Pr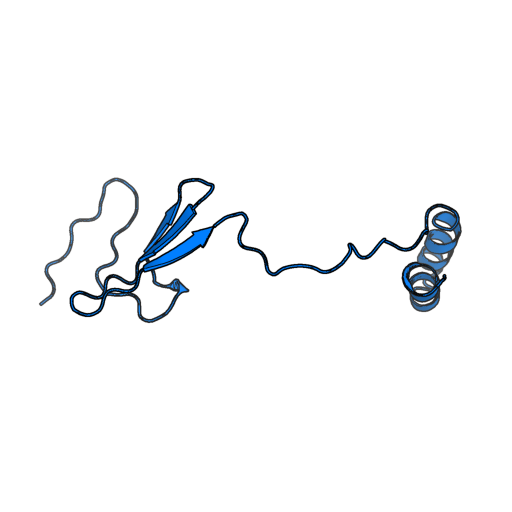otein AF-X1GRC4-F1 (afdb_monomer)

Solvent-accessible surface area (backbone atoms only — not comparable to full-atom values): 6067 Å² total; per-residue (Å²): 132,83,78,83,78,81,81,61,99,69,85,81,82,80,93,64,55,34,90,51,82,88,59,27,52,74,50,68,80,82,50,47,36,39,32,38,23,66,32,96,91,67,68,49,73,50,75,47,49,80,81,77,66,78,89,71,72,82,80,83,75,76,65,88,44,80,91,41,50,67,60,38,48,52,28,48,79,71,70,37,52,71,60,26,48,46,58,62,73,66,60,127

Nearest PDB structures (foldseek):
  7kmq-assembly1_B  TM=8.009E-01  e=9.286E-03  Xanthomonas citri pv. citri str. 306
  7kmq-assembly1_A  TM=8.058E-01  e=2.765E-02  Xanthomonas citri pv. citri str. 306
  4ufc-assembly2_B  TM=7.988E-01  e=2.948E-02  Bacteroides ovatus
  2rdy-assembly1_B  TM=7.807E-01  e=5.972E-02  Halalkalibacteri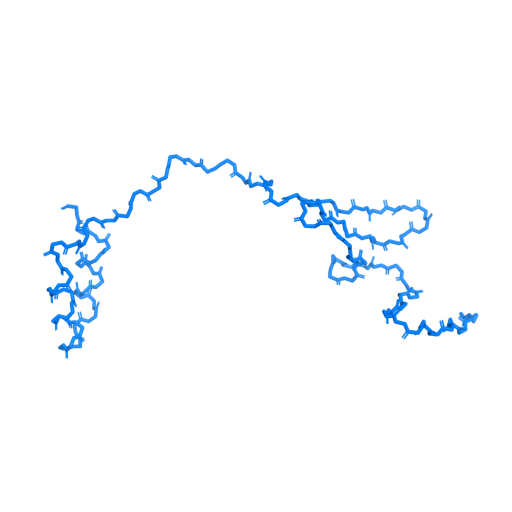um halodurans C-125
  1iw7-assembly1_D  TM=3.473E-01  e=7.843E+00  Thermus thermophilus

Mean predicted aligned error: 7.85 Å

pLDDT: mean 90.83, std 9.71, range [46.56, 98.38]

Organism: NCBI:txid412755

Structure (mmCIF, N/CA/C/O backbone):
data_AF-X1GRC4-F1
#
_entry.id   AF-X1GRC4-F1
#
loop_
_atom_site.group_PDB
_atom_site.id
_atom_site.type_symbol
_atom_site.label_atom_id
_atom_site.label_alt_id
_atom_site.label_comp_id
_atom_site.label_asym_id
_atom_site.label_entity_id
_atom_site.label_seq_id
_atom_site.pdbx_PDB_ins_code
_atom_site.Cartn_x
_atom_site.Cartn_y
_atom_site.Cartn_z
_atom_site.occupancy
_atom_site.B_iso_or_equiv
_atom_site.auth_seq_id
_atom_site.auth_comp_id
_atom_site.auth_asym_id
_atom_site.auth_atom_id
_atom_site.pdbx_PDB_model_num
ATOM 1 N N . ALA A 1 1 ? -1.061 6.435 37.861 1.00 46.56 1 ALA A N 1
ATOM 2 C CA . ALA A 1 1 ? 0.019 5.495 37.507 1.00 46.56 1 ALA A CA 1
ATOM 3 C C . ALA A 1 1 ? -0.583 4.443 36.590 1.00 46.56 1 ALA A C 1
ATOM 5 O O . ALA A 1 1 ? -1.521 3.775 37.004 1.00 46.56 1 ALA A O 1
ATOM 6 N N . THR A 1 2 ? -0.147 4.371 35.334 1.00 59.56 2 THR A N 1
ATOM 7 C CA . THR A 1 2 ? -0.648 3.377 34.377 1.00 59.56 2 THR A CA 1
ATOM 8 C C . THR A 1 2 ? -0.198 2.000 34.852 1.00 59.56 2 THR A C 1
ATOM 10 O O . THR A 1 2 ? 0.999 1.786 35.037 1.00 59.56 2 THR A O 1
ATOM 13 N N . ALA A 1 3 ? -1.138 1.095 35.126 1.00 73.12 3 ALA A N 1
ATOM 14 C CA . ALA A 1 3 ? -0.802 -0.279 35.480 1.00 73.12 3 ALA A CA 1
ATOM 15 C C . ALA A 1 3 ? 0.035 -0.898 34.349 1.00 73.12 3 ALA A C 1
ATOM 17 O O . ALA A 1 3 ? -0.288 -0.730 33.172 1.00 73.12 3 ALA A O 1
ATOM 18 N N . GLN A 1 4 ? 1.126 -1.578 34.700 1.00 75.50 4 GLN A N 1
ATOM 19 C CA . GLN A 1 4 ? 1.993 -2.219 33.718 1.00 75.50 4 GLN A CA 1
ATOM 20 C C . GLN A 1 4 ? 1.226 -3.364 33.047 1.00 75.50 4 GLN A C 1
ATOM 22 O O . GLN A 1 4 ? 0.847 -4.337 33.700 1.00 75.50 4 GLN A O 1
ATOM 27 N N . LEU A 1 5 ? 0.961 -3.229 31.746 1.00 82.56 5 LEU A N 1
ATOM 28 C CA . LEU A 1 5 ? 0.257 -4.244 30.968 1.00 82.56 5 LEU A CA 1
ATOM 29 C C . LEU A 1 5 ? 1.178 -5.452 30.757 1.00 82.56 5 LEU A C 1
ATOM 31 O O . LEU A 1 5 ? 2.342 -5.301 30.386 1.00 82.56 5 LEU A O 1
ATOM 35 N N . LYS A 1 6 ? 0.662 -6.658 31.008 1.00 88.81 6 LYS A N 1
ATOM 36 C CA . LYS A 1 6 ? 1.408 -7.903 30.799 1.00 88.81 6 LYS A CA 1
ATOM 37 C C . LYS A 1 6 ? 1.619 -8.123 29.302 1.00 88.81 6 LYS A C 1
ATOM 39 O O . LYS A 1 6 ? 0.639 -8.225 28.571 1.00 88.81 6 LYS A O 1
ATOM 44 N N . SER A 1 7 ? 2.871 -8.250 28.867 1.00 88.88 7 SER A N 1
ATOM 45 C CA . SER A 1 7 ? 3.199 -8.543 27.468 1.00 88.88 7 SER A CA 1
ATOM 46 C C . SER A 1 7 ? 2.559 -9.858 26.994 1.00 88.88 7 SER A C 1
ATOM 48 O O . SER A 1 7 ? 2.536 -10.831 27.759 1.00 88.88 7 SER A O 1
ATOM 50 N N . PRO A 1 8 ? 2.048 -9.913 25.751 1.00 92.00 8 PRO A N 1
ATOM 51 C CA . PRO A 1 8 ? 1.453 -11.120 25.201 1.00 92.00 8 PRO A CA 1
ATOM 52 C C . PRO A 1 8 ? 2.546 -12.123 24.804 1.00 92.00 8 PRO A C 1
ATOM 54 O O . PRO A 1 8 ? 3.692 -11.744 24.570 1.00 92.00 8 PRO A O 1
ATOM 57 N N . GLU A 1 9 ? 2.190 -13.405 24.686 1.00 96.06 9 GLU A N 1
ATOM 58 C CA . GLU A 1 9 ? 3.106 -14.438 24.169 1.00 96.06 9 GLU A CA 1
ATOM 59 C C . GLU A 1 9 ? 3.509 -14.157 22.709 1.00 96.06 9 GLU A C 1
ATOM 61 O O . GLU A 1 9 ? 4.629 -14.450 22.297 1.00 96.06 9 GLU A O 1
ATOM 66 N N . ARG A 1 10 ? 2.596 -13.565 21.924 1.00 94.75 10 ARG A N 1
ATOM 67 C CA . ARG A 1 10 ? 2.814 -13.155 20.530 1.00 94.75 10 ARG A CA 1
ATOM 68 C C . ARG A 1 10 ? 2.147 -11.812 20.251 1.00 94.75 10 ARG A C 1
ATOM 70 O O . ARG A 1 10 ? 1.064 -11.543 20.764 1.00 94.75 10 ARG A O 1
ATOM 77 N N . GLY A 1 11 ? 2.765 -11.013 19.384 1.00 90.56 11 GLY A N 1
ATOM 78 C CA . GLY A 1 11 ? 2.280 -9.683 19.015 1.00 90.56 11 GLY A CA 1
ATOM 79 C C . GLY A 1 11 ? 2.819 -8.592 19.938 1.00 90.56 11 GLY A C 1
ATOM 80 O O . GLY A 1 11 ? 3.927 -8.703 20.458 1.00 90.56 11 GLY A O 1
ATOM 81 N N . PHE A 1 12 ? 2.046 -7.525 20.120 1.00 90.88 12 PHE A N 1
ATOM 82 C CA . PHE A 1 12 ? 2.429 -6.383 20.946 1.00 90.88 12 PHE A CA 1
ATOM 83 C C . PHE A 1 12 ? 1.203 -5.734 21.592 1.00 90.88 12 PHE A C 1
ATOM 85 O O . PHE A 1 12 ? 0.063 -6.077 21.283 1.00 90.88 12 PHE A O 1
ATOM 92 N N . ILE A 1 13 ? 1.453 -4.799 22.505 1.00 90.12 13 ILE A N 1
ATOM 93 C CA . ILE A 1 13 ? 0.430 -3.984 23.159 1.00 90.12 13 ILE A CA 1
ATOM 94 C C . ILE A 1 13 ? 0.732 -2.524 22.855 1.00 90.12 13 ILE A C 1
ATOM 96 O O . ILE A 1 13 ? 1.853 -2.073 23.092 1.00 90.12 13 ILE A O 1
ATOM 100 N N . SER A 1 1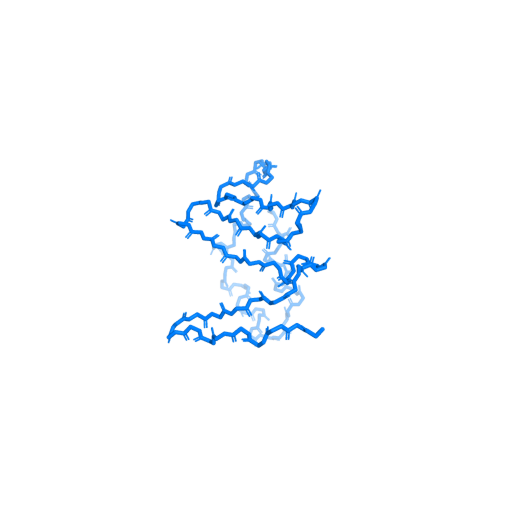4 ? -0.278 -1.782 22.403 1.00 89.88 14 SER A N 1
ATOM 101 C CA . SER A 1 14 ? -0.262 -0.325 22.502 1.00 89.88 14 SER A CA 1
ATOM 102 C C . SER A 1 14 ? -0.991 0.094 23.775 1.00 89.88 14 SER A C 1
ATOM 104 O O . SER A 1 14 ? -2.105 -0.349 24.041 1.00 89.88 14 SER A O 1
ATOM 106 N N . SER A 1 15 ? -0.335 0.916 24.592 1.00 90.06 15 SER A N 1
ATOM 107 C CA . SER A 1 15 ? -0.893 1.430 25.854 1.00 90.06 15 SER A CA 1
ATOM 108 C C . SER A 1 15 ? -1.417 2.862 25.740 1.00 90.06 15 SER A C 1
ATOM 110 O O . SER A 1 15 ? -1.909 3.416 26.724 1.00 90.06 15 SER A O 1
ATOM 112 N N . LYS A 1 16 ? -1.297 3.467 24.555 1.00 91.94 16 LYS A N 1
ATOM 113 C CA . LYS A 1 16 ? -1.749 4.824 24.258 1.00 91.94 16 LYS A CA 1
ATOM 114 C C . LYS A 1 16 ? -2.558 4.820 22.956 1.00 91.94 16 LYS A C 1
ATOM 116 O O . LYS A 1 16 ? -2.230 4.035 22.065 1.00 91.94 16 LYS A O 1
ATOM 121 N N . PRO A 1 17 ? -3.590 5.671 22.840 1.00 94.94 17 PRO A N 1
ATOM 122 C CA . PRO A 1 17 ? -4.224 5.938 21.554 1.00 94.94 17 PRO A CA 1
ATOM 123 C C . PRO A 1 17 ? -3.188 6.438 20.543 1.00 94.94 17 PRO A C 1
ATOM 125 O O . PRO A 1 17 ? -2.249 7.128 20.938 1.00 94.94 17 PRO A O 1
ATOM 128 N N . GLY A 1 18 ? -3.377 6.116 19.266 1.00 94.81 18 GLY A N 1
ATOM 129 C CA . GLY A 1 18 ? -2.558 6.672 18.194 1.00 94.81 18 GLY A CA 1
ATOM 130 C C . GLY A 1 18 ? -2.864 8.157 17.989 1.00 94.81 18 GLY A C 1
ATOM 131 O O . GLY A 1 18 ? -4.029 8.570 17.979 1.00 94.81 18 GLY A O 1
ATOM 132 N N . GLU A 1 19 ? -1.823 8.966 17.827 1.00 94.19 19 GLU A N 1
ATOM 133 C CA . GLU A 1 19 ? -1.929 10.386 17.483 1.00 94.19 19 GLU A CA 1
ATOM 134 C C . GLU A 1 19 ? -1.815 10.606 15.971 1.00 94.19 19 GLU A C 1
ATOM 136 O O . GLU A 1 19 ? -2.509 11.469 15.425 1.00 94.19 19 GLU A O 1
ATOM 141 N N . THR A 1 20 ? -1.004 9.790 15.290 1.00 95.88 20 THR A N 1
ATOM 142 C CA . THR A 1 20 ? -0.845 9.793 13.828 1.00 95.88 20 THR A CA 1
ATOM 143 C C . THR A 1 20 ? -1.269 8.465 13.212 1.00 95.88 20 THR A C 1
ATOM 145 O O . THR A 1 20 ? -1.436 7.457 13.897 1.00 95.88 20 THR A O 1
ATOM 148 N N . TRP A 1 21 ? -1.448 8.451 11.891 1.00 94.81 21 TRP A N 1
ATOM 149 C CA . TRP A 1 21 ? -1.868 7.255 11.164 1.00 94.81 21 TRP A CA 1
ATOM 150 C C . TRP A 1 21 ? -0.911 6.068 11.378 1.00 94.81 21 TRP A C 1
ATOM 152 O O . TRP A 1 21 ? -1.362 4.935 11.525 1.00 94.81 21 TRP A O 1
ATOM 162 N N . GLU A 1 22 ? 0.395 6.324 11.442 1.00 95.62 22 GLU A N 1
ATOM 163 C CA . GLU A 1 22 ? 1.454 5.321 11.611 1.00 95.62 22 GLU A CA 1
ATOM 164 C C . GLU A 1 22 ? 1.422 4.625 12.980 1.00 95.62 22 GLU A C 1
ATOM 166 O O . GLU A 1 22 ? 1.966 3.532 13.126 1.00 95.62 22 GLU A O 1
ATOM 171 N N . GLU A 1 23 ? 0.798 5.249 13.978 1.00 95.69 23 GLU A N 1
ATOM 172 C CA . GLU A 1 23 ? 0.693 4.723 15.342 1.00 95.69 23 GLU A CA 1
ATOM 173 C C . GLU A 1 23 ? -0.550 3.849 15.557 1.00 95.69 23 GLU A C 1
ATOM 175 O O . GLU A 1 23 ? -0.695 3.220 16.609 1.00 95.69 23 GLU A O 1
ATOM 180 N N . GLY A 1 24 ? -1.462 3.815 14.583 1.00 95.50 24 GLY A N 1
ATOM 181 C CA . GLY A 1 24 ? -2.668 3.007 14.667 1.00 95.50 24 GLY A CA 1
ATOM 182 C C . GLY A 1 24 ? -2.378 1.501 14.614 1.00 95.50 24 GLY A C 1
ATOM 183 O O . GLY A 1 24 ? -1.368 1.026 14.085 1.00 95.50 24 GLY A O 1
ATOM 184 N N . LEU A 1 25 ? -3.282 0.718 15.201 1.00 96.50 25 LEU A N 1
ATOM 185 C CA . LEU A 1 25 ? -3.183 -0.739 15.203 1.00 96.50 25 LEU A CA 1
ATOM 186 C C . LEU A 1 25 ? -3.747 -1.296 13.897 1.00 96.50 25 LEU A C 1
ATOM 188 O O . LEU A 1 25 ? -4.944 -1.190 13.642 1.00 96.50 25 LEU A O 1
ATOM 192 N N . ILE A 1 26 ? -2.888 -1.919 13.092 1.00 95.62 26 ILE A N 1
ATOM 193 C CA . ILE A 1 26 ? -3.259 -2.437 11.773 1.00 95.62 26 ILE A CA 1
ATOM 194 C C . ILE A 1 26 ? -3.725 -3.893 11.867 1.00 95.62 26 ILE A C 1
ATOM 196 O O . ILE A 1 26 ? -3.067 -4.741 12.474 1.00 95.62 26 ILE A O 1
ATOM 200 N N . CYS A 1 27 ? -4.825 -4.208 11.188 1.00 96.44 27 CYS A N 1
ATOM 201 C CA . CYS A 1 27 ? -5.228 -5.574 10.872 1.00 96.44 27 CYS A CA 1
ATOM 202 C C . CYS A 1 27 ? -5.788 -5.667 9.444 1.00 96.44 27 CYS A C 1
ATOM 204 O O . CYS A 1 27 ? -6.107 -4.661 8.811 1.00 96.44 27 CYS A O 1
ATOM 206 N N . GLY A 1 28 ? -5.894 -6.884 8.908 1.00 97.50 28 GLY A N 1
ATOM 207 C CA . GLY A 1 28 ? -6.465 -7.096 7.582 1.00 97.50 28 GLY A CA 1
ATOM 208 C C . GLY A 1 28 ? -6.622 -8.567 7.224 1.00 97.50 28 GLY A C 1
ATOM 209 O O . GLY A 1 28 ? -5.996 -9.435 7.830 1.00 97.50 28 GLY A O 1
ATOM 210 N N . ASN A 1 29 ? -7.469 -8.837 6.231 1.00 98.06 29 ASN A N 1
ATOM 211 C CA . ASN A 1 29 ? -7.768 -10.191 5.744 1.00 98.06 29 ASN A CA 1
ATOM 212 C C . ASN A 1 29 ? -7.271 -10.450 4.308 1.00 98.06 29 ASN A C 1
ATOM 214 O O . ASN A 1 29 ? -7.689 -11.418 3.680 1.00 98.06 29 ASN A O 1
ATOM 218 N N . GLY A 1 30 ? -6.419 -9.569 3.781 1.00 97.44 30 GLY A N 1
ATOM 219 C CA . GLY A 1 30 ? -5.963 -9.577 2.389 1.00 97.44 30 GLY A CA 1
ATOM 220 C C . GLY A 1 30 ? -6.761 -8.632 1.490 1.00 97.44 30 GLY A C 1
ATOM 221 O O . GLY A 1 30 ? -6.153 -7.953 0.677 1.00 97.44 30 GLY A O 1
ATOM 222 N N . THR A 1 31 ? -8.075 -8.500 1.705 1.00 98.19 31 THR A N 1
ATOM 223 C CA . THR A 1 31 ? -8.953 -7.645 0.884 1.00 98.19 31 THR A CA 1
ATOM 224 C C . THR A 1 31 ? -9.294 -6.324 1.564 1.00 98.19 31 THR A C 1
ATOM 226 O O . THR A 1 31 ? -9.235 -5.267 0.938 1.00 98.19 31 THR A O 1
ATOM 229 N N . ILE A 1 32 ? -9.649 -6.369 2.847 1.00 98.25 32 ILE A N 1
ATOM 230 C CA . ILE A 1 32 ? -9.971 -5.206 3.674 1.00 98.25 32 ILE A CA 1
ATOM 231 C C .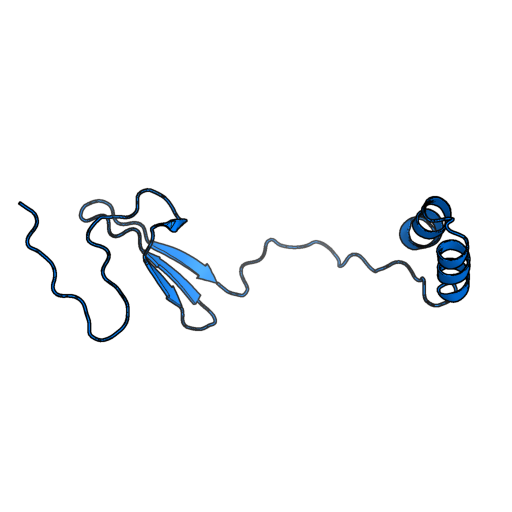 ILE A 1 32 ? -8.871 -5.051 4.718 1.00 98.25 32 ILE A C 1
ATOM 233 O O . ILE A 1 32 ? -8.492 -6.023 5.381 1.00 98.25 32 ILE A O 1
ATOM 237 N N . GLY A 1 33 ? -8.381 -3.825 4.866 1.00 98.12 33 GLY A N 1
ATOM 238 C CA . GLY A 1 33 ? -7.521 -3.413 5.967 1.00 98.12 33 GLY A CA 1
ATOM 239 C C . GLY A 1 33 ? -8.262 -2.472 6.910 1.00 98.12 33 GLY A C 1
ATOM 240 O O . GLY A 1 33 ? -9.145 -1.718 6.494 1.00 98.12 33 GLY A O 1
ATOM 241 N N . ALA A 1 34 ? -7.894 -2.511 8.184 1.00 98.00 34 ALA A N 1
ATOM 242 C CA . ALA A 1 34 ? -8.342 -1.559 9.185 1.00 98.00 34 ALA A CA 1
ATOM 243 C C . ALA A 1 34 ? -7.140 -1.054 9.982 1.00 98.00 34 ALA A C 1
ATOM 245 O O . ALA A 1 34 ? -6.253 -1.827 10.340 1.00 98.00 34 ALA A O 1
ATOM 246 N N . ASN A 1 35 ? -7.135 0.244 10.259 1.00 97.81 35 ASN A N 1
ATOM 247 C CA . ASN A 1 35 ? -6.172 0.899 11.128 1.00 97.81 35 ASN A CA 1
ATOM 248 C C . ASN A 1 35 ? -6.928 1.575 12.283 1.00 97.81 35 ASN A C 1
ATOM 250 O O . ASN A 1 35 ? -7.752 2.458 12.038 1.00 97.81 35 ASN A O 1
ATOM 254 N N . ILE A 1 36 ? -6.714 1.108 13.515 1.00 97.75 36 ILE A N 1
ATOM 255 C CA . ILE A 1 36 ? -7.500 1.485 14.699 1.00 97.75 36 ILE A CA 1
ATOM 256 C C . ILE A 1 36 ? -6.722 2.493 15.554 1.00 97.75 36 ILE A C 1
ATOM 258 O O . ILE A 1 36 ? -5.655 2.165 16.076 1.00 97.75 36 ILE A O 1
ATOM 262 N N . MET A 1 37 ? -7.287 3.687 15.764 1.00 97.56 37 MET A N 1
ATOM 263 C CA . MET A 1 37 ? -6.649 4.767 16.534 1.00 97.56 37 MET A CA 1
ATOM 264 C C . MET A 1 37 ? -6.820 4.629 18.056 1.00 97.56 37 MET A C 1
ATOM 266 O O . MET A 1 37 ? -6.054 5.218 18.817 1.00 97.56 37 MET A O 1
ATOM 270 N N . SER A 1 38 ? -7.758 3.801 18.520 1.00 96.19 38 SER A N 1
ATOM 271 C CA . SER A 1 38 ? -7.938 3.422 19.932 1.00 96.19 38 SER A CA 1
ATOM 272 C C . SER A 1 38 ? -8.254 4.608 20.857 1.00 96.19 38 SER A C 1
ATOM 274 O O . SER A 1 38 ? -7.713 4.707 21.961 1.00 96.19 38 SER A O 1
ATOM 276 N N . ARG A 1 39 ? -9.111 5.536 20.411 1.00 94.12 39 ARG A N 1
ATOM 277 C CA . ARG A 1 39 ? -9.510 6.754 21.142 1.00 94.12 39 ARG A CA 1
ATOM 278 C C . ARG A 1 39 ? -10.827 6.530 21.909 1.00 94.12 39 ARG A C 1
ATOM 280 O O . ARG A 1 39 ? -11.887 6.530 21.291 1.00 94.12 39 ARG A O 1
ATOM 287 N N . PRO A 1 40 ? -10.817 6.415 23.256 1.00 90.19 40 PRO A N 1
ATOM 288 C CA . PRO A 1 40 ? -11.964 5.893 24.017 1.00 90.19 40 PRO A CA 1
ATOM 289 C C . PRO A 1 40 ? -13.297 6.643 23.878 1.00 90.19 40 PRO A C 1
ATOM 291 O O . PRO A 1 40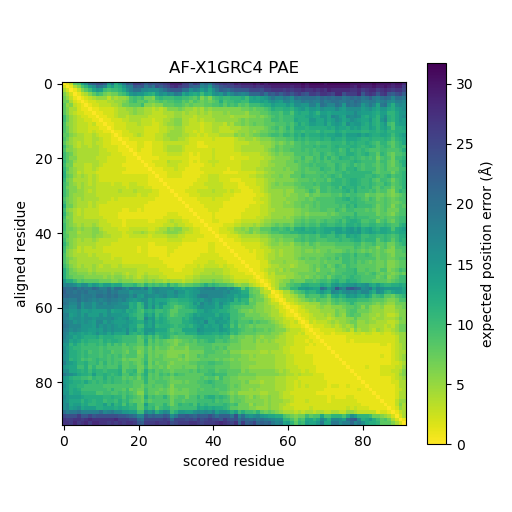 ? -14.349 6.030 24.026 1.00 90.19 40 PRO A O 1
ATOM 294 N N . LEU A 1 41 ? -13.263 7.960 23.653 1.00 95.50 41 LEU A N 1
ATOM 295 C CA . LEU A 1 41 ? -14.462 8.807 23.547 1.00 95.50 41 LEU A CA 1
ATOM 296 C C . LEU A 1 41 ? -14.716 9.324 22.125 1.00 95.50 41 LEU A C 1
ATOM 298 O O . LEU A 1 41 ? -15.739 9.961 21.895 1.00 95.50 41 LEU A O 1
ATOM 302 N N . ASP A 1 42 ? -13.788 9.081 21.201 1.00 95.25 42 ASP A N 1
ATOM 303 C CA . ASP A 1 42 ? -13.826 9.594 19.830 1.00 95.25 42 ASP A CA 1
ATOM 304 C C . ASP A 1 42 ? -13.005 8.676 18.919 1.00 95.25 42 ASP A C 1
ATOM 306 O O . ASP A 1 42 ? -11.903 9.002 18.471 1.00 95.25 42 ASP A O 1
ATOM 310 N N . GLU A 1 43 ? -13.496 7.448 18.763 1.00 95.81 43 GLU A N 1
ATOM 311 C CA . GLU A 1 43 ? -12.781 6.402 18.041 1.00 95.81 43 GLU A CA 1
ATOM 312 C C . GLU A 1 43 ? -12.720 6.705 16.543 1.00 95.81 43 GLU A C 1
ATOM 314 O O . GLU A 1 43 ? -13.689 7.154 15.933 1.00 95.81 43 GLU A O 1
ATOM 319 N N . THR A 1 44 ? -11.582 6.400 15.925 1.00 96.38 44 THR A N 1
ATOM 320 C CA . THR A 1 44 ? -11.406 6.494 14.479 1.00 96.38 44 THR A CA 1
ATOM 321 C C . THR A 1 44 ? -10.826 5.187 13.961 1.00 96.38 44 THR A C 1
ATOM 323 O O . THR A 1 44 ? -9.727 4.781 14.334 1.00 96.38 44 THR A O 1
ATOM 326 N N . ILE A 1 45 ? -11.559 4.545 13.052 1.00 97.50 45 ILE A N 1
ATOM 327 C CA . ILE A 1 45 ? -11.099 3.358 12.330 1.00 97.50 45 ILE A CA 1
ATOM 328 C C . ILE A 1 45 ? -10.971 3.730 10.860 1.00 97.50 45 ILE A C 1
ATOM 330 O O . ILE A 1 45 ? -11.955 4.073 10.204 1.00 97.50 45 ILE A O 1
ATOM 334 N N . ILE A 1 46 ? -9.752 3.656 10.341 1.00 97.81 46 ILE A N 1
ATOM 335 C CA . ILE A 1 46 ? -9.451 3.989 8.952 1.00 97.81 46 ILE A CA 1
ATOM 336 C C . ILE A 1 46 ? -9.483 2.695 8.151 1.00 97.81 46 ILE A C 1
ATOM 338 O O . ILE A 1 46 ? -8.700 1.780 8.405 1.00 97.81 46 ILE A O 1
ATOM 342 N N . LEU A 1 47 ? -10.411 2.613 7.200 1.00 98.06 47 LEU A N 1
ATOM 343 C CA . LEU A 1 47 ? -10.617 1.426 6.377 1.00 98.06 47 LEU A CA 1
ATOM 344 C C . LEU A 1 47 ? -9.918 1.568 5.029 1.00 98.06 47 LEU A C 1
ATOM 346 O O . LEU A 1 47 ? -9.974 2.616 4.385 1.00 98.06 47 LEU A O 1
ATOM 350 N N . THR A 1 48 ? -9.306 0.479 4.582 1.00 97.56 48 THR A N 1
ATOM 351 C CA . THR A 1 48 ? -8.724 0.346 3.247 1.00 97.56 48 THR A CA 1
ATOM 352 C C . THR A 1 48 ? -9.301 -0.879 2.547 1.00 97.56 48 THR A C 1
ATOM 354 O O . THR A 1 48 ? -9.768 -1.825 3.183 1.00 97.56 48 THR A O 1
ATOM 357 N N . HIS A 1 49 ? -9.284 -0.865 1.216 1.00 97.75 49 HIS A N 1
ATOM 358 C CA . 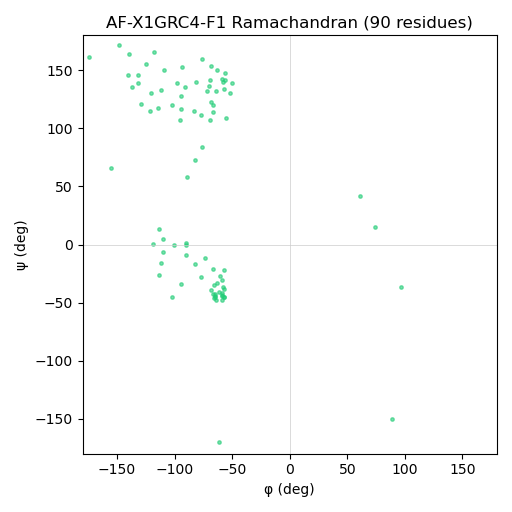HIS A 1 49 ? -9.701 -1.997 0.394 1.00 97.75 49 HIS A CA 1
ATOM 359 C C . HIS A 1 49 ? -8.702 -2.175 -0.748 1.00 97.75 49 HIS A C 1
ATOM 361 O O . HIS A 1 49 ? -8.345 -1.195 -1.401 1.00 97.75 49 HIS A O 1
ATOM 367 N N . GLU A 1 50 ? -8.292 -3.413 -1.031 1.00 97.12 50 GLU A N 1
ATOM 368 C CA . GLU A 1 50 ? -7.232 -3.741 -2.006 1.00 97.12 50 GLU A CA 1
ATOM 369 C C . GLU A 1 50 ? -7.520 -3.199 -3.424 1.00 97.12 50 GLU A C 1
ATOM 371 O O . GLU A 1 50 ? -6.613 -3.036 -4.233 1.00 97.12 50 GLU A O 1
ATOM 376 N N . ARG A 1 51 ? -8.800 -2.927 -3.726 1.00 94.31 51 ARG A N 1
ATOM 377 C CA . ARG A 1 51 ? -9.302 -2.432 -5.025 1.00 94.31 51 ARG A CA 1
ATOM 378 C C . ARG A 1 51 ? -9.807 -0.986 -5.027 1.00 94.31 51 ARG A C 1
ATOM 380 O O . ARG A 1 51 ? -10.364 -0.560 -6.037 1.00 94.31 51 ARG A O 1
ATOM 387 N N . LEU A 1 52 ? -9.681 -0.246 -3.923 1.00 93.62 52 LEU A N 1
ATOM 388 C CA . LEU A 1 52 ? -10.146 1.145 -3.847 1.00 93.62 52 LEU A CA 1
ATOM 389 C C . LEU A 1 52 ? -9.098 2.090 -4.443 1.00 93.62 52 LEU A C 1
ATOM 391 O O . LEU A 1 52 ? -8.400 2.814 -3.738 1.00 93.62 52 LEU A O 1
ATOM 395 N N . PHE A 1 53 ? -8.980 2.051 -5.764 1.00 90.88 53 PHE A N 1
ATOM 396 C CA . PHE A 1 53 ? -8.127 2.955 -6.524 1.00 90.88 53 PHE A CA 1
ATOM 397 C C . PHE A 1 53 ? -8.927 4.160 -7.011 1.00 90.88 53 PHE A C 1
ATOM 399 O O . PHE A 1 53 ? -10.135 4.069 -7.245 1.00 90.88 53 PHE A O 1
ATOM 406 N N . LEU A 1 54 ? -8.244 5.288 -7.214 1.00 90.62 54 LEU A N 1
ATOM 407 C CA . LEU A 1 54 ? -8.829 6.388 -7.974 1.00 90.62 54 LEU A CA 1
ATOM 408 C C . LEU A 1 54 ? -9.185 5.890 -9.384 1.00 90.62 54 LEU A C 1
ATOM 410 O O . LEU A 1 54 ? -8.414 5.110 -9.953 1.00 90.62 54 LEU A O 1
ATOM 414 N N . PRO A 1 55 ? -10.313 6.335 -9.968 1.00 85.38 55 PRO A N 1
ATOM 415 C CA . PRO A 1 55 ? -10.609 6.067 -11.366 1.00 85.38 55 PRO A CA 1
ATOM 416 C C . PRO A 1 55 ? -9.444 6.558 -12.232 1.00 85.38 55 PRO A C 1
ATOM 418 O O . PRO A 1 55 ? -9.212 7.759 -12.358 1.00 85.38 55 PRO A O 1
ATOM 421 N N . SER A 1 56 ? -8.680 5.622 -12.791 1.00 78.44 56 SER A N 1
ATOM 422 C CA . SER A 1 56 ? -7.661 5.939 -13.783 1.00 78.44 56 SER A CA 1
ATOM 423 C C . SER A 1 56 ? -8.352 6.086 -15.134 1.00 78.44 56 SER A C 1
ATOM 425 O O . SER A 1 56 ? -9.282 5.336 -15.440 1.00 78.44 56 SER A O 1
ATOM 427 N N . GLY A 1 57 ? -7.929 7.072 -15.925 1.00 79.44 57 GLY A N 1
ATOM 428 C CA . GLY A 1 57 ? -8.399 7.232 -17.299 1.00 79.44 57 GLY A CA 1
ATOM 429 C C . GLY A 1 57 ? -8.043 6.023 -18.171 1.00 79.44 57 GLY A C 1
ATOM 430 O O . GLY A 1 57 ? -7.576 4.989 -17.691 1.00 79.44 57 GLY A O 1
ATOM 431 N N . ALA A 1 58 ? -8.245 6.154 -19.484 1.00 82.44 58 ALA A N 1
ATOM 432 C CA . ALA A 1 58 ? -7.802 5.123 -20.419 1.00 82.44 58 ALA A CA 1
ATOM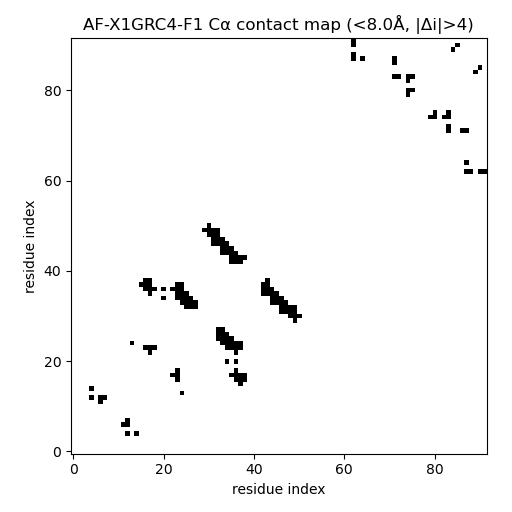 433 C C . ALA A 1 58 ? -6.322 4.762 -20.158 1.00 82.44 58 ALA A C 1
ATOM 435 O O . ALA A 1 58 ? -5.527 5.671 -19.890 1.00 82.44 58 ALA A O 1
ATOM 436 N N . PRO A 1 59 ? -5.944 3.470 -20.217 1.00 80.31 59 PRO A N 1
ATOM 437 C CA . PRO A 1 59 ? -4.568 3.054 -19.989 1.00 80.31 59 PRO A CA 1
ATOM 438 C C . PRO A 1 59 ? -3.619 3.854 -20.878 1.00 80.31 59 PRO A C 1
ATOM 440 O O . PRO A 1 59 ? -3.837 3.957 -22.088 1.00 80.31 59 PRO A O 1
ATOM 443 N N . LEU A 1 60 ? -2.557 4.407 -20.291 1.00 82.62 60 LEU A N 1
ATOM 444 C CA . LEU A 1 60 ? -1.477 4.964 -21.090 1.00 82.62 60 LEU A CA 1
ATOM 445 C C . LEU A 1 60 ? -0.770 3.794 -21.773 1.00 82.62 60 LEU A C 1
ATOM 447 O O . LEU A 1 60 ? -0.079 3.013 -21.118 1.00 82.62 60 LEU A O 1
ATOM 451 N N . MET A 1 61 ? -0.979 3.656 -23.080 1.00 83.69 61 MET A N 1
ATOM 452 C CA . MET A 1 61 ? -0.261 2.657 -23.858 1.00 83.69 61 MET A CA 1
ATOM 453 C 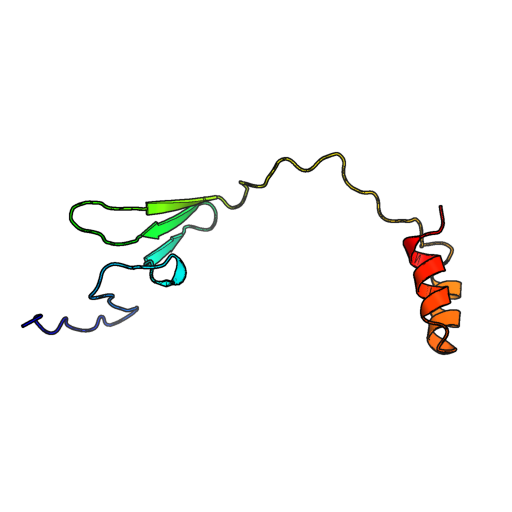C . MET A 1 61 ? 1.232 3.004 -23.850 1.00 83.69 61 MET A C 1
ATOM 455 O O . MET A 1 61 ? 1.581 4.166 -24.085 1.00 83.69 61 MET A O 1
ATOM 459 N N . PRO A 1 62 ? 2.117 2.033 -23.570 1.00 82.75 62 PRO A N 1
ATOM 460 C CA . PRO A 1 62 ? 3.547 2.276 -23.650 1.00 82.75 62 PRO A CA 1
ATOM 461 C C . PRO A 1 62 ? 3.945 2.615 -25.099 1.00 82.75 62 PRO A C 1
ATOM 463 O O . PRO A 1 62 ? 3.308 2.117 -26.032 1.00 82.75 62 PRO A O 1
ATOM 466 N N . PRO A 1 63 ? 4.998 3.427 -25.308 1.00 83.50 63 PRO A N 1
ATOM 467 C CA . PRO A 1 63 ? 5.564 3.641 -26.637 1.00 83.50 63 PRO A CA 1
ATOM 468 C C . PRO A 1 63 ? 5.988 2.315 -27.284 1.00 83.50 63 PRO A C 1
ATOM 470 O O . PRO A 1 63 ? 6.537 1.440 -26.603 1.00 83.50 63 PRO A O 1
ATOM 473 N N . ASP A 1 64 ? 5.773 2.169 -28.595 1.00 85.00 64 ASP A N 1
ATOM 474 C CA . ASP A 1 64 ? 6.238 0.995 -29.340 1.00 85.00 64 ASP A CA 1
ATOM 475 C C . ASP A 1 64 ? 7.750 1.074 -29.593 1.00 85.00 64 ASP A C 1
ATOM 477 O O . ASP A 1 64 ? 8.237 1.504 -30.638 1.00 85.00 64 ASP A O 1
ATOM 481 N N . ASN A 1 65 ? 8.510 0.644 -28.590 1.00 87.81 65 ASN A N 1
ATOM 482 C CA . ASN A 1 65 ? 9.964 0.567 -28.656 1.00 87.81 65 ASN A CA 1
ATOM 483 C C . ASN A 1 65 ? 10.474 -0.782 -29.180 1.00 87.81 65 ASN A C 1
ATOM 485 O O . ASN A 1 65 ? 11.689 -0.963 -29.279 1.00 87.81 65 ASN A O 1
ATOM 489 N N . GLY A 1 66 ? 9.593 -1.737 -29.509 1.00 87.31 66 GLY A N 1
ATOM 490 C CA . GLY A 1 66 ? 9.996 -3.099 -29.875 1.00 87.31 66 GLY A CA 1
ATOM 491 C C . GLY A 1 66 ? 10.967 -3.111 -31.055 1.00 87.31 66 GLY A C 1
ATOM 492 O O . GLY A 1 66 ? 12.032 -3.724 -30.993 1.00 87.31 66 GLY A O 1
ATOM 493 N N . ASN A 1 67 ? 10.655 -2.318 -32.080 1.00 89.19 67 ASN A N 1
ATOM 494 C CA . ASN A 1 67 ? 11.468 -2.199 -33.291 1.00 89.19 67 ASN A CA 1
ATOM 495 C C . ASN A 1 67 ? 12.768 -1.397 -33.095 1.00 89.19 67 ASN A C 1
ATOM 497 O O . ASN A 1 67 ? 13.628 -1.399 -33.970 1.00 89.19 67 ASN A O 1
ATOM 501 N N . ARG A 1 68 ? 12.928 -0.708 -31.958 1.00 90.94 68 ARG A N 1
ATOM 502 C CA . ARG A 1 68 ? 14.018 0.255 -31.712 1.00 90.94 68 ARG A CA 1
ATOM 503 C C . ARG A 1 68 ? 14.914 -0.119 -30.546 1.00 90.94 68 ARG A C 1
ATOM 505 O O . ARG A 1 68 ? 15.869 0.588 -30.241 1.00 90.94 68 ARG A O 1
ATOM 512 N N . LEU A 1 69 ? 14.643 -1.248 -29.900 1.00 93.69 69 LEU A N 1
ATOM 513 C CA . LEU A 1 69 ? 15.363 -1.677 -28.709 1.00 93.69 69 LEU A CA 1
ATOM 514 C C . LEU A 1 69 ? 16.875 -1.813 -28.944 1.00 93.69 69 LEU A C 1
ATOM 516 O O . LEU A 1 69 ? 17.663 -1.483 -28.062 1.00 93.69 69 LEU A O 1
ATOM 520 N N . PHE A 1 70 ? 17.283 -2.272 -30.128 1.00 95.56 70 PHE A N 1
ATOM 521 C CA . PHE A 1 70 ? 18.698 -2.385 -30.489 1.00 95.56 70 PHE A CA 1
ATOM 522 C C . PHE A 1 70 ? 19.371 -1.018 -30.657 1.00 95.56 70 PHE A C 1
ATOM 524 O O . PHE A 1 70 ? 20.490 -0.837 -30.192 1.00 95.56 70 PHE A O 1
ATOM 531 N N . GLU A 1 71 ? 18.672 -0.047 -31.242 1.00 95.06 71 GLU A N 1
ATOM 532 C CA . GLU A 1 71 ? 19.154 1.330 -31.400 1.00 95.06 71 GLU A CA 1
ATOM 533 C C . GLU A 1 71 ? 19.282 2.029 -30.036 1.00 95.06 71 GLU A C 1
ATOM 535 O O . GLU A 1 71 ? 20.291 2.665 -29.745 1.00 95.06 71 GLU A O 1
ATOM 540 N N . ILE A 1 72 ? 18.294 1.840 -29.154 1.00 95.44 72 ILE A N 1
ATOM 541 C CA . ILE A 1 72 ? 18.331 2.352 -27.778 1.00 95.44 72 ILE A CA 1
ATOM 542 C C . ILE A 1 72 ? 19.543 1.783 -27.025 1.00 95.44 72 ILE A C 1
ATOM 544 O O . ILE A 1 72 ? 20.243 2.527 -26.339 1.00 95.44 72 ILE A O 1
ATOM 548 N N . ARG A 1 73 ? 19.806 0.475 -27.155 1.00 96.62 73 ARG A N 1
ATOM 549 C CA . ARG A 1 73 ? 20.951 -0.188 -26.512 1.00 96.62 73 ARG A CA 1
ATOM 550 C C . ARG A 1 73 ? 22.292 0.313 -27.047 1.00 96.62 73 ARG A C 1
ATOM 552 O O . ARG A 1 73 ? 23.150 0.624 -26.235 1.00 96.62 73 ARG A O 1
ATOM 559 N N . ASP A 1 74 ? 22.436 0.494 -28.362 1.00 97.88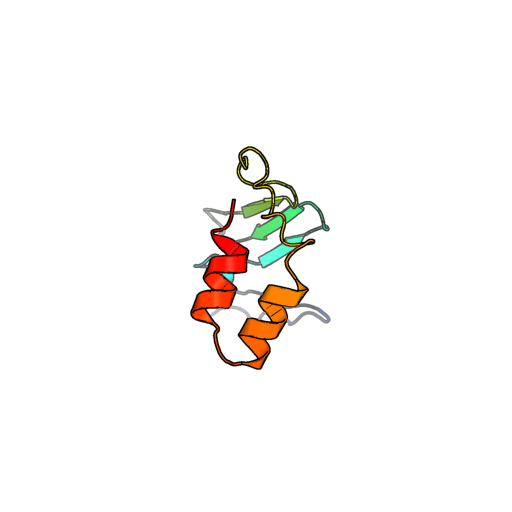 74 ASP A N 1
ATOM 560 C CA . ASP A 1 74 ? 23.658 1.070 -28.952 1.00 97.88 74 ASP A CA 1
ATOM 561 C C . ASP A 1 74 ? 23.968 2.462 -28.384 1.00 97.88 74 ASP A C 1
ATOM 563 O O . ASP A 1 74 ? 25.098 2.756 -27.992 1.00 97.88 74 ASP A O 1
ATOM 567 N N . LEU A 1 75 ? 22.949 3.322 -28.276 1.00 97.88 75 LEU A N 1
ATOM 568 C CA . LEU A 1 75 ? 23.113 4.650 -27.687 1.00 97.88 75 LEU A CA 1
ATOM 569 C C . LEU A 1 75 ? 23.571 4.568 -26.223 1.00 97.88 75 LEU A C 1
ATOM 571 O O . LEU A 1 75 ? 24.442 5.336 -25.816 1.00 97.88 75 LEU A O 1
ATOM 575 N N . ILE A 1 76 ? 23.028 3.629 -25.443 1.00 97.75 76 ILE A N 1
ATOM 576 C CA . ILE A 1 76 ? 23.440 3.392 -24.051 1.00 97.75 76 ILE A CA 1
ATOM 577 C C . ILE A 1 76 ? 24.893 2.913 -23.985 1.00 97.75 76 ILE A C 1
ATOM 579 O O . ILE A 1 76 ? 25.672 3.482 -23.221 1.00 97.75 76 ILE A O 1
ATOM 583 N N . ASP A 1 77 ? 25.275 1.936 -24.809 1.00 98.38 77 ASP A N 1
ATOM 584 C CA . ASP A 1 77 ? 26.632 1.373 -24.843 1.00 98.38 77 ASP A CA 1
ATOM 585 C C . ASP A 1 77 ? 27.688 2.436 -25.193 1.00 98.38 77 ASP A C 1
ATOM 587 O O . ASP A 1 77 ? 28.837 2.370 -24.756 1.00 98.38 77 ASP A O 1
ATOM 591 N N . ARG A 1 78 ? 27.283 3.473 -25.932 1.00 98.19 78 ARG A N 1
ATOM 592 C CA . ARG A 1 78 ? 28.116 4.626 -26.308 1.00 98.19 78 ARG A CA 1
ATOM 593 C C . ARG A 1 78 ? 28.066 5.786 -25.306 1.00 98.19 78 ARG A C 1
ATOM 595 O O . ARG A 1 78 ? 28.687 6.820 -25.551 1.00 98.19 78 ARG A O 1
ATOM 602 N N . GLY A 1 79 ? 27.325 5.655 -24.204 1.00 98.06 79 GLY A N 1
ATOM 603 C CA . GLY A 1 79 ? 27.149 6.701 -23.188 1.00 98.06 79 GLY A CA 1
ATOM 604 C C . GLY A 1 79 ? 26.227 7.857 -23.606 1.00 98.06 79 GLY A C 1
ATOM 605 O O . GLY A 1 79 ? 26.215 8.907 -22.964 1.00 98.06 79 GLY A O 1
ATOM 606 N N . LEU A 1 80 ? 25.444 7.689 -24.675 1.00 98.25 80 LEU A N 1
ATOM 607 C CA . LEU A 1 80 ? 24.537 8.689 -25.253 1.00 98.25 80 LEU A CA 1
ATOM 608 C C . LEU A 1 80 ? 23.138 8.620 -24.612 1.00 98.25 80 LEU A C 1
ATOM 610 O O . LEU A 1 80 ? 22.121 8.407 -25.277 1.00 98.25 80 LEU A O 1
ATOM 614 N N . TYR A 1 81 ? 23.072 8.787 -23.290 1.00 96.94 81 TYR A N 1
ATOM 615 C CA . TYR A 1 81 ? 21.849 8.559 -22.506 1.00 96.94 81 TYR A CA 1
ATOM 616 C C . TYR A 1 81 ? 20.703 9.528 -22.824 1.00 96.94 81 TYR A C 1
ATOM 618 O O . TYR A 1 81 ? 19.534 9.136 -22.792 1.00 96.94 81 TYR A O 1
ATOM 626 N N . ALA A 1 82 ? 21.014 10.788 -23.145 1.00 96.31 82 ALA A N 1
ATOM 627 C CA . ALA A 1 82 ? 19.998 11.779 -23.496 1.00 96.31 82 ALA A CA 1
ATOM 628 C C . ALA A 1 82 ? 19.280 11.386 -24.797 1.00 96.31 82 ALA A C 1
ATOM 630 O O . ALA A 1 82 ? 18.051 11.395 -24.863 1.00 96.31 82 ALA A O 1
ATOM 631 N N . GLN A 1 83 ? 20.051 10.956 -25.799 1.00 94.94 83 GLN A N 1
ATOM 632 C CA . GLN A 1 83 ? 19.547 10.467 -27.076 1.00 94.94 83 GLN A CA 1
ATOM 633 C C . GLN A 1 83 ? 18.740 9.181 -26.885 1.00 94.94 83 GLN A C 1
ATOM 635 O O . GLN A 1 83 ? 17.634 9.086 -27.407 1.00 94.94 83 GLN A O 1
ATOM 640 N N . ALA A 1 84 ? 19.242 8.229 -26.090 1.00 94.81 84 ALA A N 1
ATOM 641 C CA . ALA A 1 84 ? 18.521 6.996 -25.775 1.00 94.81 84 ALA A CA 1
ATOM 642 C C . ALA A 1 84 ? 17.162 7.275 -25.105 1.00 94.81 84 ALA A C 1
ATOM 644 O O . ALA A 1 84 ? 16.152 6.673 -25.465 1.00 94.81 84 ALA A O 1
ATOM 645 N N . THR A 1 85 ? 17.117 8.233 -24.173 1.00 93.69 85 THR A N 1
ATOM 646 C CA . THR A 1 85 ? 15.886 8.645 -23.475 1.00 93.69 85 THR A CA 1
ATOM 647 C C . THR A 1 85 ? 14.887 9.287 -24.432 1.00 93.69 85 THR A C 1
ATOM 649 O O . THR A 1 85 ? 13.706 8.938 -24.426 1.00 93.69 85 THR A O 1
ATOM 652 N N . GLN A 1 86 ? 15.356 10.200 -25.286 1.00 92.50 86 GLN A N 1
ATOM 653 C CA . GLN A 1 86 ? 14.522 10.816 -26.314 1.00 92.50 86 GLN A CA 1
ATOM 654 C C . GLN A 1 86 ? 13.939 9.753 -27.252 1.00 92.50 86 GLN A C 1
ATOM 656 O O . GLN A 1 86 ? 12.744 9.772 -27.547 1.00 92.50 86 GLN A O 1
ATOM 661 N N . LEU A 1 87 ? 14.768 8.793 -27.660 1.00 90.62 87 LEU A N 1
ATOM 662 C CA . LEU A 1 87 ? 14.361 7.689 -28.514 1.00 90.62 87 LEU A CA 1
ATOM 663 C C . LEU A 1 87 ? 13.244 6.858 -27.876 1.00 90.62 87 LEU A C 1
ATOM 665 O O . LEU A 1 87 ? 12.234 6.608 -28.528 1.00 90.62 87 LEU A O 1
ATOM 669 N N . ALA A 1 88 ? 13.416 6.493 -26.603 1.00 90.94 88 ALA A N 1
ATOM 670 C CA . ALA A 1 88 ? 12.542 5.581 -25.873 1.00 90.94 88 ALA A CA 1
ATOM 671 C C . ALA A 1 88 ? 11.215 6.200 -25.400 1.00 90.94 88 ALA A C 1
ATOM 673 O O . ALA A 1 88 ? 10.242 5.471 -25.213 1.00 90.94 88 ALA A O 1
ATOM 674 N N . LEU A 1 89 ? 11.167 7.513 -25.149 1.00 86.62 89 LEU A N 1
ATOM 675 C CA . LEU A 1 89 ? 10.008 8.154 -24.508 1.00 86.62 89 LEU A CA 1
ATOM 676 C C . LEU A 1 89 ? 9.242 9.130 -25.407 1.00 86.62 89 LEU A C 1
ATOM 678 O O . LEU A 1 89 ? 8.065 9.376 -25.157 1.00 86.62 89 LEU A O 1
ATOM 682 N N . ILE A 1 90 ? 9.894 9.722 -26.412 1.00 72.88 90 ILE A N 1
ATOM 683 C CA . ILE A 1 90 ? 9.351 10.882 -27.150 1.00 72.88 90 ILE A CA 1
ATOM 684 C C . ILE A 1 90 ? 8.991 10.523 -28.596 1.00 72.88 90 ILE A C 1
ATOM 686 O O . ILE A 1 90 ? 8.238 11.240 -29.255 1.00 72.88 90 ILE A O 1
ATOM 690 N N . SER A 1 91 ? 9.486 9.398 -29.094 1.00 60.00 91 SER A N 1
ATOM 691 C CA . SER A 1 91 ? 9.231 8.985 -30.466 1.00 60.00 91 SER A CA 1
ATOM 692 C C . SER A 1 91 ? 7.824 8.407 -30.607 1.00 60.00 91 SER A C 1
ATOM 694 O O . SER A 1 91 ? 7.540 7.340 -30.065 1.00 60.00 91 SER A O 1
ATOM 696 N N . ARG A 1 92 ? 6.953 9.129 -31.315 1.00 55.72 92 ARG A N 1
ATOM 697 C CA . ARG A 1 92 ? 5.701 8.591 -31.856 1.00 55.72 92 ARG A CA 1
ATOM 698 C C . ARG A 1 92 ? 5.940 7.977 -33.223 1.00 55.72 92 ARG A C 1
ATOM 700 O O . ARG A 1 92 ? 6.767 8.554 -33.966 1.00 55.72 92 ARG A O 1
#

Sequence (92 aa):
ATAQLKSPERGFISSKPGETWEEGLICGNGTIGANIMSRPLDETIILTHERLFLPSGAPLMPPDNGNRLFEIRDLIDRGLYAQATQLALISR

Radius of gyration: 25.5 Å; Cα contacts (8 Å, |Δi|>4): 86; chains: 1; bounding box: 43×26×71 Å

Secondary structure (DSSP, 8-state):
----PPPPSSS----S--SSGGGSEEEE-SSEEEEE---TTS--EEEEETT------S--PPP--GGGHHHHHHHHHTT-HHHHHHHHHH--

Foldseek 3Di:
DPPDDDADPDDGDDPAFAPDQVRFDWDDDVAKIWTWRPDPPDTDIDIDGPPPDDDDDDDDDAPPCVVPVVVLVVCVVVVNNVVSCCSRHVDD

InterPro domains:
  IPR027414 Glycosyl hydrolase family 95, N-terminal domain [PF14498] (14-88)